Protein AF-A0A7V9BWR7-F1 (afdb_monomer_lite)

Foldseek 3Di:
DDDDPDPDPQDPCNDVLLVVCLVPVVVLVVLCVQQDDPVVQFTPNCVVPDGAGPPHPSNVSSVVSVVVNVVVVVVVVPDPPPDPPPPPDDD

Sequence (91 aa):
MDSVPDDGNVSPDDHPLLVLMVANPDMVERVLAAHVDRSDGKCAECSGYRLREWPCVHRWYAEQAQRILKSAAMSRSRTPAGSEAVRRRRR

pLDDT: mean 77.92, std 17.37, range [41.47, 95.56]

Secondary structure (DSSP, 8-state):
-----------GGG-HHHHHHHH-HHHHHHHHHHS-B-SSSBBTTGGGTS--BSSPHHHHHHHHHHHHHHHHHHHHH---S-SSSSS----

Radius of gyration: 21.49 Å; chains: 1; bounding box: 60×68×37 Å

Structure (mmCIF, N/CA/C/O backbone):
data_AF-A0A7V9BWR7-F1
#
_entry.id   AF-A0A7V9BWR7-F1
#
loop_
_atom_site.group_PDB
_atom_site.id
_atom_site.type_symbol
_atom_site.label_atom_id
_atom_site.label_alt_id
_atom_site.label_comp_id
_atom_site.label_asym_id
_atom_site.label_entity_id
_atom_site.label_seq_id
_atom_site.pdbx_PDB_ins_code
_atom_site.Cartn_x
_atom_site.Cartn_y
_atom_site.Cartn_z
_atom_site.occupancy
_atom_site.B_iso_or_equiv
_atom_site.auth_seq_id
_atom_site.auth_comp_id
_atom_site.auth_asym_id
_atom_site.auth_atom_id
_atom_site.pdbx_PDB_model_num
ATOM 1 N N . MET A 1 1 ? 40.920 13.076 -3.540 1.00 48.44 1 MET A N 1
ATOM 2 C CA . MET A 1 1 ? 40.114 13.376 -2.336 1.00 48.44 1 MET A CA 1
ATOM 3 C C . MET A 1 1 ? 38.680 13.205 -2.779 1.00 48.44 1 MET A C 1
ATOM 5 O O . MET A 1 1 ? 38.028 14.174 -3.140 1.00 48.44 1 MET A O 1
ATOM 9 N N . ASP A 1 2 ? 38.262 11.951 -2.893 1.00 41.47 2 ASP A N 1
ATOM 10 C CA . ASP A 1 2 ? 36.955 11.586 -3.422 1.00 41.47 2 ASP A CA 1
ATOM 11 C C . ASP A 1 2 ? 35.957 11.643 -2.273 1.00 41.47 2 ASP A C 1
ATOM 13 O O . ASP A 1 2 ? 36.049 10.877 -1.313 1.00 41.47 2 ASP A O 1
ATOM 17 N N . SER A 1 3 ? 35.063 12.627 -2.337 1.00 52.47 3 SER A N 1
ATOM 18 C CA . SER A 1 3 ? 33.947 12.776 -1.414 1.00 52.47 3 SER A CA 1
ATOM 19 C C . SER A 1 3 ? 33.048 11.549 -1.518 1.00 52.47 3 SER A C 1
ATOM 21 O O . SER A 1 3 ? 32.281 11.408 -2.467 1.00 52.47 3 SER A O 1
ATOM 23 N N . VAL A 1 4 ? 33.150 10.661 -0.535 1.00 56.00 4 VAL A N 1
ATOM 24 C CA . VAL A 1 4 ? 32.129 9.648 -0.266 1.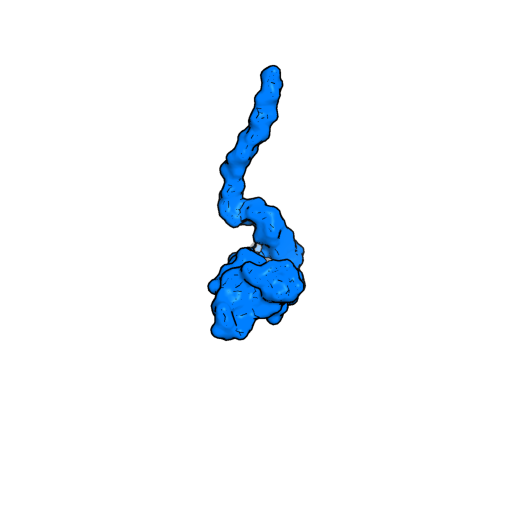00 56.00 4 VAL A CA 1
ATOM 25 C C . VAL A 1 4 ? 30.860 10.410 0.130 1.00 56.00 4 VAL A C 1
ATOM 27 O O . VAL A 1 4 ? 30.930 11.193 1.083 1.00 56.00 4 VAL A O 1
ATOM 30 N N . PRO A 1 5 ? 29.727 10.275 -0.583 1.00 50.66 5 PRO A N 1
ATOM 31 C CA . PRO A 1 5 ? 28.479 10.823 -0.087 1.00 50.66 5 PRO A CA 1
ATOM 32 C C . PRO A 1 5 ? 28.127 10.082 1.204 1.00 50.66 5 PRO A C 1
ATOM 34 O O . PRO A 1 5 ? 28.012 8.859 1.215 1.00 50.66 5 PRO A O 1
ATOM 37 N N . ASP A 1 6 ? 28.043 10.859 2.282 1.00 48.16 6 ASP A N 1
ATOM 38 C CA . ASP A 1 6 ? 27.454 10.500 3.568 1.00 48.16 6 ASP A CA 1
ATOM 39 C C . ASP A 1 6 ? 26.140 9.764 3.285 1.00 48.16 6 ASP A C 1
ATOM 41 O O . ASP A 1 6 ? 25.205 10.359 2.740 1.00 48.16 6 ASP A O 1
ATOM 45 N N . ASP A 1 7 ? 26.128 8.448 3.531 1.00 49.22 7 ASP A N 1
ATOM 46 C CA . ASP A 1 7 ? 24.958 7.578 3.400 1.00 49.22 7 ASP A CA 1
ATOM 47 C C . ASP A 1 7 ? 23.999 8.030 4.497 1.00 49.22 7 ASP A C 1
ATOM 49 O O . ASP A 1 7 ? 24.046 7.584 5.647 1.00 49.22 7 ASP A O 1
ATOM 53 N N . GLY A 1 8 ? 23.277 9.095 4.148 1.00 46.56 8 GLY A N 1
ATOM 54 C CA . GLY A 1 8 ? 22.521 9.908 5.062 1.00 46.56 8 GLY A CA 1
ATOM 55 C C . GLY A 1 8 ? 21.649 9.001 5.895 1.00 46.56 8 GLY A C 1
ATOM 56 O O . GLY A 1 8 ? 20.964 8.118 5.384 1.00 46.56 8 GLY A O 1
ATOM 57 N N . ASN A 1 9 ? 21.706 9.250 7.190 1.00 48.25 9 ASN A N 1
ATOM 58 C CA . ASN A 1 9 ? 20.752 8.840 8.195 1.00 48.25 9 ASN A CA 1
ATOM 59 C C . ASN A 1 9 ? 19.311 9.162 7.730 1.00 48.25 9 ASN A C 1
ATOM 61 O O . ASN A 1 9 ? 18.713 10.151 8.153 1.00 48.25 9 ASN A O 1
ATOM 65 N N . VAL A 1 10 ? 18.771 8.359 6.810 1.00 49.81 10 VAL A N 1
ATOM 66 C CA . VAL A 1 10 ? 17.390 8.410 6.344 1.00 49.81 10 VAL A CA 1
ATOM 67 C C . VAL A 1 10 ? 16.579 7.850 7.494 1.00 49.81 10 VAL A C 1
ATOM 69 O O . VAL A 1 10 ? 16.495 6.637 7.696 1.00 49.81 10 VAL A O 1
ATOM 72 N N . SER A 1 11 ? 15.999 8.753 8.285 1.00 52.62 11 SER A N 1
ATOM 73 C CA . SER A 1 11 ? 14.884 8.401 9.158 1.00 52.62 11 SER A CA 1
ATOM 74 C C . SER A 1 11 ? 13.911 7.529 8.354 1.00 52.62 11 SER A C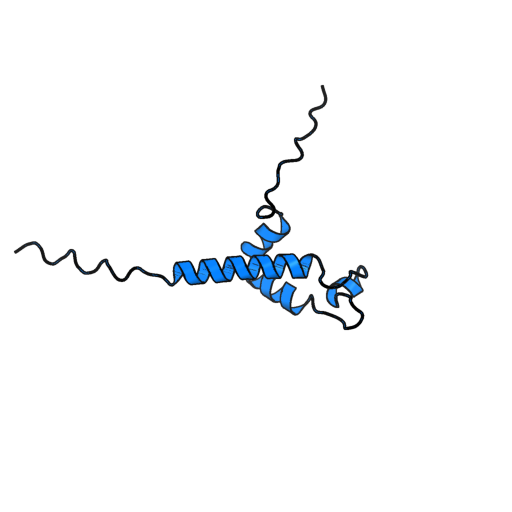 1
ATOM 76 O O . SER A 1 11 ? 13.607 7.882 7.216 1.00 52.62 11 SER A O 1
ATOM 78 N N . PRO A 1 12 ? 13.390 6.416 8.896 1.00 52.91 12 PRO A N 1
ATOM 79 C CA . PRO A 1 12 ? 12.486 5.520 8.164 1.00 52.91 12 PRO A CA 1
ATOM 80 C C . PRO A 1 12 ? 11.211 6.214 7.636 1.00 52.91 12 PRO A C 1
ATOM 82 O O . PRO A 1 12 ? 10.536 5.669 6.761 1.00 52.91 12 PRO A O 1
ATOM 85 N N . ASP A 1 13 ? 10.913 7.420 8.131 1.00 55.69 13 ASP A N 1
ATOM 86 C CA . ASP A 1 13 ? 9.877 8.340 7.648 1.00 55.69 13 ASP A CA 1
ATOM 87 C C . ASP A 1 13 ? 10.211 9.066 6.323 1.00 55.69 13 ASP A C 1
ATOM 89 O O . ASP A 1 13 ? 9.292 9.514 5.643 1.00 55.69 13 ASP A O 1
ATOM 93 N N . ASP A 1 14 ? 11.481 9.148 5.909 1.00 64.56 14 ASP A N 1
ATOM 94 C CA . ASP A 1 14 ? 11.928 9.874 4.702 1.00 64.56 14 ASP A CA 1
ATOM 95 C C . ASP A 1 14 ? 12.234 8.938 3.519 1.00 64.56 14 ASP A C 1
ATOM 97 O O . ASP A 1 14 ? 12.858 9.314 2.529 1.00 64.56 14 ASP A O 1
ATOM 101 N N . HIS A 1 15 ? 11.792 7.676 3.584 1.00 84.31 15 HIS A N 1
ATOM 102 C CA . HIS A 1 15 ? 11.959 6.779 2.446 1.00 84.31 15 HIS A CA 1
ATOM 103 C C . HIS A 1 15 ? 11.198 7.351 1.230 1.00 84.31 15 HIS A C 1
ATOM 105 O O . HIS A 1 15 ? 9.991 7.593 1.333 1.00 84.31 15 HIS A O 1
ATOM 111 N N . PRO A 1 16 ? 11.831 7.512 0.051 1.00 86.38 16 PRO A N 1
ATOM 112 C CA . PRO A 1 16 ? 11.259 8.277 -1.064 1.00 86.38 16 PRO A CA 1
ATOM 113 C C . PRO A 1 16 ? 9.908 7.728 -1.540 1.00 86.38 16 PRO A C 1
ATOM 115 O O . PRO A 1 16 ? 9.020 8.485 -1.931 1.00 86.38 16 PRO A O 1
ATOM 118 N N . LEU A 1 17 ? 9.713 6.407 -1.448 1.00 86.88 17 LEU A N 1
ATOM 119 C CA . LEU A 1 17 ? 8.432 5.769 -1.760 1.00 86.88 17 LEU A CA 1
ATOM 120 C C . LEU A 1 17 ? 7.319 6.151 -0.768 1.00 86.88 17 LEU A C 1
ATOM 122 O O . LEU A 1 17 ? 6.182 6.353 -1.184 1.00 86.88 17 LEU A O 1
ATOM 126 N N . LEU A 1 18 ? 7.639 6.273 0.525 1.00 89.75 18 LEU A N 1
ATOM 127 C CA . LEU A 1 18 ? 6.680 6.675 1.554 1.00 89.75 18 LEU A CA 1
ATOM 128 C C . LEU A 1 18 ? 6.259 8.132 1.355 1.00 89.75 18 LEU A C 1
ATOM 130 O O . LEU A 1 18 ? 5.065 8.422 1.341 1.00 89.75 18 LEU A O 1
ATOM 134 N N . VAL A 1 19 ? 7.229 9.023 1.128 1.00 91.25 19 VAL A N 1
ATOM 135 C CA . VAL A 1 19 ? 6.988 10.449 0.858 1.00 91.25 19 VAL A CA 1
ATOM 136 C C . VAL A 1 19 ? 6.091 10.622 -0.369 1.00 91.25 19 VAL A C 1
ATOM 138 O O . VAL A 1 19 ? 5.090 11.339 -0.315 1.00 91.25 19 VAL A O 1
ATOM 141 N N . LEU A 1 20 ? 6.392 9.906 -1.458 1.00 91.12 20 LEU A N 1
ATOM 142 C CA . LEU A 1 20 ? 5.587 9.929 -2.679 1.00 91.12 20 LEU A CA 1
ATOM 143 C C . LEU A 1 20 ? 4.146 9.461 -2.431 1.00 91.12 20 LEU A C 1
ATOM 145 O O . LEU A 1 20 ? 3.202 10.087 -2.914 1.00 91.12 20 LEU A O 1
ATOM 149 N N . MET A 1 21 ? 3.972 8.378 -1.674 1.00 93.62 21 MET A N 1
ATOM 150 C CA . MET A 1 21 ? 2.659 7.831 -1.331 1.00 93.62 21 MET A CA 1
ATOM 151 C C . MET A 1 21 ? 1.854 8.775 -0.429 1.00 93.62 21 MET A C 1
ATOM 153 O O . MET A 1 21 ? 0.670 8.992 -0.673 1.00 93.62 21 MET A O 1
ATOM 157 N N . VAL A 1 22 ? 2.479 9.395 0.575 1.00 92.12 22 VAL A N 1
ATOM 158 C CA . VAL A 1 22 ? 1.815 10.392 1.433 1.00 92.12 22 VAL A CA 1
ATOM 159 C C . VAL A 1 22 ? 1.390 11.621 0.623 1.00 92.12 22 VAL A C 1
ATOM 161 O O . VAL A 1 22 ? 0.309 12.160 0.853 1.00 92.12 22 VAL A O 1
ATOM 164 N N . ALA A 1 23 ? 2.191 12.040 -0.360 1.00 92.25 23 ALA A N 1
ATOM 165 C CA . ALA A 1 23 ? 1.834 13.136 -1.260 1.00 92.25 23 ALA A CA 1
ATOM 166 C C . ALA A 1 23 ? 0.681 12.786 -2.225 1.00 92.25 23 ALA A C 1
ATOM 168 O O . ALA A 1 23 ? -0.004 13.688 -2.703 1.00 92.25 23 ALA A O 1
ATOM 169 N N . ASN A 1 24 ? 0.441 11.496 -2.497 1.00 93.88 24 ASN A N 1
ATOM 170 C CA . ASN A 1 24 ? -0.534 11.019 -3.482 1.00 93.88 24 ASN A CA 1
ATOM 171 C C . ASN A 1 24 ? -1.501 9.988 -2.861 1.00 93.88 24 ASN A C 1
ATOM 173 O O . ASN A 1 24 ? -1.324 8.784 -3.048 1.00 93.88 24 ASN A O 1
ATOM 177 N N . PRO A 1 25 ? -2.559 10.422 -2.154 1.00 92.06 25 PRO A N 1
ATOM 178 C CA . PRO A 1 25 ? -3.472 9.511 -1.457 1.00 92.06 25 PRO A CA 1
ATOM 179 C C . PRO A 1 25 ? -4.198 8.523 -2.387 1.00 92.06 25 PRO A C 1
ATOM 181 O O . PRO A 1 25 ? -4.339 7.357 -2.035 1.00 92.06 25 PRO A O 1
ATOM 184 N N . ASP A 1 26 ? -4.578 8.942 -3.598 1.00 94.56 26 ASP A N 1
ATOM 185 C CA . ASP A 1 26 ? -5.192 8.054 -4.602 1.00 94.56 26 ASP A CA 1
ATOM 186 C C . ASP A 1 26 ? -4.233 6.920 -5.028 1.00 94.56 26 ASP A C 1
ATOM 188 O O . ASP A 1 26 ? -4.655 5.779 -5.227 1.00 94.56 26 ASP A O 1
ATOM 192 N N . MET A 1 27 ? -2.919 7.180 -5.062 1.00 93.38 27 MET A N 1
ATOM 193 C CA . MET A 1 27 ? -1.914 6.142 -5.308 1.00 93.38 27 MET A CA 1
ATOM 194 C C . MET A 1 27 ? -1.894 5.112 -4.177 1.00 93.38 27 MET A C 1
ATOM 196 O O . MET A 1 27 ? -1.791 3.919 -4.449 1.00 93.38 27 MET A O 1
ATOM 200 N N . VAL A 1 28 ? -2.019 5.545 -2.919 1.00 95.56 28 VAL A N 1
ATOM 201 C CA . VAL A 1 28 ? -2.079 4.635 -1.763 1.00 95.56 28 VAL A CA 1
ATOM 202 C C . VAL A 1 28 ? -3.258 3.682 -1.897 1.00 95.56 28 VAL A C 1
ATOM 204 O O . VAL A 1 28 ? -3.092 2.476 -1.725 1.00 95.56 28 VAL A O 1
ATOM 207 N N . GLU A 1 29 ? -4.435 4.197 -2.244 1.00 94.44 29 GLU A N 1
ATOM 208 C CA . GLU A 1 29 ? -5.635 3.376 -2.424 1.00 94.44 29 GLU A CA 1
ATOM 209 C C . GLU A 1 29 ? -5.457 2.357 -3.553 1.00 94.44 29 GLU A C 1
ATOM 211 O O . GLU A 1 29 ? -5.736 1.171 -3.362 1.00 94.44 29 GLU A O 1
ATOM 216 N N . ARG A 1 30 ? -4.898 2.782 -4.692 1.00 95.06 30 ARG A N 1
ATOM 217 C CA . ARG A 1 30 ? -4.593 1.890 -5.820 1.00 95.06 30 ARG A CA 1
ATOM 218 C C . ARG A 1 30 ? -3.582 0.811 -5.446 1.00 95.06 30 ARG A C 1
ATOM 220 O O . ARG A 1 30 ? -3.808 -0.355 -5.751 1.00 95.06 30 ARG A O 1
ATOM 227 N N . VAL A 1 31 ? -2.500 1.167 -4.752 1.00 94.56 31 VAL A N 1
ATOM 228 C CA . VAL A 1 31 ? -1.471 0.208 -4.320 1.00 94.56 31 VAL A CA 1
ATOM 229 C C . VAL A 1 31 ? -2.048 -0.795 -3.325 1.00 94.56 31 VAL A C 1
ATOM 231 O O . VAL A 1 31 ? -1.776 -1.986 -3.444 1.00 94.56 31 VAL A O 1
ATOM 234 N N . LEU A 1 32 ? -2.878 -0.358 -2.375 1.00 95.00 32 LEU A N 1
ATOM 235 C CA . LEU A 1 32 ? -3.534 -1.264 -1.428 1.00 95.00 32 LEU A CA 1
ATOM 236 C C . LEU A 1 32 ? -4.554 -2.190 -2.103 1.00 95.00 32 LEU A C 1
ATOM 238 O O . LEU A 1 32 ? -4.722 -3.321 -1.648 1.00 95.00 32 LEU A O 1
ATOM 242 N N . ALA A 1 33 ? -5.227 -1.735 -3.159 1.00 95.44 33 ALA A N 1
ATOM 243 C CA . ALA A 1 33 ? -6.165 -2.557 -3.921 1.00 95.44 33 ALA A CA 1
ATOM 244 C C . ALA A 1 33 ? -5.453 -3.570 -4.834 1.00 95.44 33 ALA A C 1
ATOM 246 O O . ALA A 1 33 ? -5.908 -4.702 -4.967 1.00 95.44 33 ALA A O 1
ATOM 247 N N . ALA A 1 34 ? -4.333 -3.174 -5.440 1.00 93.38 34 ALA A N 1
ATOM 248 C CA . ALA A 1 34 ? -3.561 -3.993 -6.370 1.00 93.38 34 ALA A CA 1
ATOM 249 C C . ALA A 1 34 ? -2.664 -5.018 -5.657 1.00 93.38 34 ALA A C 1
ATOM 251 O O . ALA A 1 34 ? -2.641 -6.207 -5.984 1.00 93.38 34 ALA A O 1
ATOM 252 N N . HIS A 1 35 ? -1.923 -4.576 -4.640 1.00 94.06 35 HIS A N 1
ATOM 253 C CA . HIS A 1 35 ? -1.017 -5.43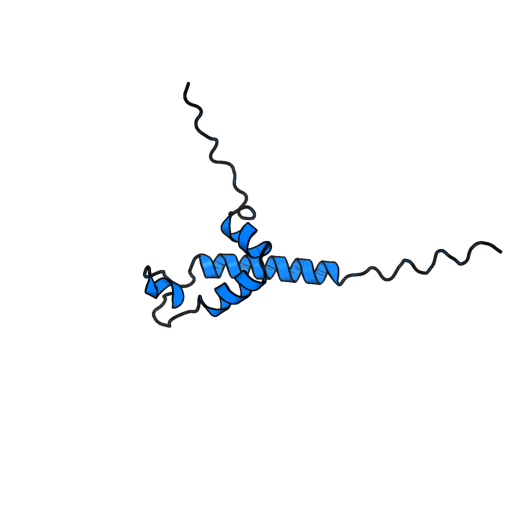3 -3.890 1.00 94.06 35 HIS A CA 1
ATOM 254 C C . HIS A 1 35 ? -1.785 -6.171 -2.795 1.00 94.06 35 HIS A C 1
ATOM 256 O O . HIS A 1 35 ? -1.849 -5.722 -1.648 1.00 94.06 35 HIS A O 1
ATOM 262 N N . VAL A 1 36 ? -2.332 -7.330 -3.164 1.00 93.00 36 VAL A N 1
ATOM 263 C CA . VAL A 1 36 ? -3.042 -8.265 -2.277 1.00 93.00 36 VAL A CA 1
ATOM 264 C C . VAL A 1 36 ? -2.319 -9.609 -2.166 1.00 93.00 36 VAL A C 1
ATOM 266 O O . VAL A 1 36 ? -1.471 -9.937 -3.004 1.00 93.00 36 VAL A O 1
ATOM 269 N N . ASP A 1 37 ? -2.641 -10.369 -1.119 1.00 91.94 37 ASP A N 1
ATOM 270 C CA . ASP A 1 37 ? -2.177 -11.746 -0.942 1.00 91.94 37 ASP A CA 1
ATOM 271 C C . ASP A 1 37 ? -2.788 -12.664 -2.011 1.00 91.94 37 ASP A C 1
ATOM 273 O O . ASP A 1 37 ? -3.985 -12.601 -2.292 1.00 91.94 37 ASP A O 1
ATOM 277 N N . ARG A 1 38 ? -1.957 -13.521 -2.609 1.00 87.06 38 ARG A N 1
ATOM 278 C CA . ARG A 1 38 ? -2.354 -14.513 -3.620 1.00 87.06 38 ARG A CA 1
ATOM 279 C C . ARG A 1 38 ? -2.598 -15.909 -3.014 1.00 87.06 38 ARG A C 1
ATOM 281 O O . ARG A 1 38 ? -2.743 -16.884 -3.742 1.00 87.06 38 ARG A O 1
ATOM 288 N N . SER A 1 39 ? -2.625 -16.035 -1.688 1.00 86.44 39 SER A N 1
ATOM 289 C CA . SER A 1 39 ? -2.755 -17.287 -0.922 1.00 86.44 39 SER A CA 1
ATOM 290 C C . SER A 1 39 ? -1.584 -18.270 -1.031 1.00 86.44 39 SER A C 1
ATOM 292 O O . SER A 1 39 ? -1.455 -19.144 -0.180 1.00 86.44 39 SER A O 1
ATOM 294 N N . ASP A 1 40 ? -0.676 -18.108 -2.000 1.00 88.25 40 ASP A N 1
ATOM 295 C CA . ASP A 1 40 ? 0.603 -18.830 -2.070 1.00 88.25 40 ASP A CA 1
ATOM 296 C C . ASP A 1 40 ? 1.755 -18.117 -1.331 1.00 88.25 40 ASP A C 1
ATOM 298 O O . ASP A 1 40 ? 2.927 -18.412 -1.563 1.00 88.25 40 ASP A O 1
ATOM 302 N N . GLY A 1 41 ? 1.428 -17.163 -0.449 1.00 88.88 41 GLY A N 1
ATOM 303 C CA . GLY A 1 41 ? 2.403 -16.367 0.304 1.00 88.88 41 GLY A CA 1
ATOM 304 C C . GLY A 1 41 ? 3.114 -15.309 -0.542 1.00 88.88 41 GLY A C 1
ATOM 305 O O . GLY A 1 41 ? 4.185 -14.828 -0.172 1.00 88.88 41 GLY A O 1
ATOM 306 N N . LYS A 1 42 ? 2.541 -14.944 -1.693 1.00 90.44 42 LYS A N 1
ATOM 307 C CA . LYS A 1 42 ? 3.092 -13.950 -2.620 1.00 90.44 42 LYS A CA 1
ATOM 308 C C . LYS A 1 42 ? 2.109 -12.830 -2.889 1.00 90.44 42 LYS A C 1
ATOM 310 O O . LYS A 1 42 ? 0.896 -12.998 -2.808 1.00 90.44 42 LYS A O 1
ATOM 315 N N . CYS A 1 43 ? 2.648 -11.679 -3.271 1.00 92.75 43 CYS A N 1
ATOM 316 C CA . CYS A 1 43 ? 1.829 -10.566 -3.724 1.00 92.75 43 CYS A CA 1
ATOM 317 C C . CYS A 1 43 ? 1.317 -10.806 -5.152 1.00 92.75 43 CYS A C 1
ATOM 319 O O . CYS A 1 43 ? 2.114 -11.089 -6.052 1.00 92.75 43 CYS A O 1
ATOM 321 N N . ALA A 1 44 ? 0.008 -10.648 -5.366 1.00 90.94 44 ALA A N 1
ATOM 322 C CA . ALA A 1 44 ? -0.647 -10.847 -6.658 1.00 90.94 44 ALA A CA 1
ATOM 323 C C . ALA A 1 44 ? -0.071 -9.938 -7.759 1.00 90.94 44 ALA A C 1
ATOM 325 O O . ALA A 1 44 ? 0.354 -10.447 -8.794 1.00 90.94 44 ALA A O 1
ATOM 326 N N . GLU A 1 45 ? 0.029 -8.630 -7.499 1.00 90.44 45 GLU A N 1
ATOM 327 C CA . GLU A 1 45 ? 0.560 -7.641 -8.452 1.00 90.44 45 GLU A CA 1
ATOM 328 C C . GLU A 1 45 ? 2.060 -7.843 -8.718 1.00 90.44 45 GLU A C 1
ATOM 330 O O . GLU A 1 45 ? 2.521 -7.863 -9.858 1.00 90.44 45 GLU A O 1
ATOM 335 N N . CYS A 1 46 ? 2.860 -8.081 -7.670 1.00 87.62 46 CYS A N 1
ATOM 336 C CA . CYS A 1 46 ? 4.295 -8.294 -7.871 1.00 87.62 46 CYS A CA 1
ATOM 337 C C . CYS A 1 46 ? 4.585 -9.576 -8.653 1.00 87.62 46 CYS A C 1
ATOM 339 O O . CYS A 1 46 ? 5.512 -9.581 -9.460 1.00 87.62 46 CYS A O 1
ATOM 341 N N . SER A 1 47 ? 3.795 -10.637 -8.458 1.00 78.00 47 SER A N 1
ATOM 342 C CA . SER A 1 47 ? 4.011 -11.931 -9.117 1.00 78.00 47 SER A CA 1
ATOM 343 C C . SER A 1 47 ? 3.958 -11.862 -10.648 1.00 78.00 47 SER A C 1
ATOM 345 O O . SER A 1 47 ? 4.491 -12.763 -11.290 1.00 78.00 47 SER A O 1
ATOM 347 N N . GLY A 1 48 ? 3.390 -10.799 -11.235 1.00 73.06 48 GLY A N 1
ATOM 348 C CA . GLY A 1 48 ? 3.449 -10.542 -12.678 1.00 73.06 48 GLY A CA 1
ATOM 349 C C . GLY A 1 48 ? 4.834 -10.129 -13.198 1.00 73.06 48 GLY A C 1
ATOM 350 O O . GLY A 1 48 ? 5.127 -10.330 -14.372 1.00 73.06 48 GLY A O 1
ATOM 351 N N . TYR A 1 49 ? 5.708 -9.600 -12.333 1.00 68.06 49 TYR A N 1
ATOM 352 C CA . TYR A 1 49 ? 7.023 -9.061 -12.710 1.00 68.06 49 TYR A CA 1
ATOM 353 C C . TYR A 1 49 ? 8.189 -9.715 -11.958 1.00 68.06 49 TYR A C 1
ATOM 355 O O . TYR A 1 49 ? 9.220 -10.031 -12.548 1.00 68.06 49 TYR A O 1
ATOM 363 N N . ARG A 1 50 ? 8.048 -9.911 -10.643 1.00 69.25 50 ARG A N 1
ATOM 364 C CA . ARG A 1 50 ? 8.992 -10.622 -9.772 1.00 69.25 50 ARG A CA 1
ATOM 365 C C . ARG A 1 50 ? 8.210 -11.266 -8.639 1.00 69.25 50 ARG A C 1
ATOM 367 O O . ARG A 1 50 ? 7.541 -10.561 -7.889 1.00 69.25 50 ARG A O 1
ATOM 374 N N . LEU A 1 51 ? 8.345 -12.581 -8.469 1.00 69.88 51 LEU A N 1
ATOM 375 C CA . LEU A 1 51 ? 7.798 -13.292 -7.314 1.00 69.88 51 LEU A CA 1
ATOM 376 C C . LEU A 1 51 ? 8.321 -12.626 -6.030 1.00 69.88 51 LEU A C 1
ATOM 378 O O . LEU A 1 51 ? 9.489 -12.769 -5.673 1.00 69.88 51 LEU A O 1
ATOM 382 N N . ARG A 1 52 ? 7.468 -11.830 -5.384 1.00 79.44 52 ARG A N 1
ATOM 383 C CA . ARG A 1 52 ? 7.756 -11.173 -4.110 1.00 79.44 52 ARG A CA 1
ATOM 384 C C . ARG A 1 52 ? 6.869 -11.794 -3.055 1.00 79.44 52 ARG A C 1
ATOM 386 O O . ARG A 1 52 ? 5.656 -11.898 -3.251 1.00 79.44 52 ARG A O 1
ATOM 393 N N . GLU A 1 53 ? 7.501 -12.168 -1.955 1.00 89.12 53 GLU A N 1
ATOM 394 C CA . GLU A 1 53 ? 6.823 -12.658 -0.766 1.00 89.12 53 GLU A CA 1
ATOM 395 C C . GLU A 1 53 ? 5.849 -11.604 -0.235 1.00 89.12 53 GLU A C 1
ATOM 397 O O . GLU A 1 53 ? 6.053 -10.391 -0.369 1.00 89.12 53 GLU A O 1
ATOM 402 N N . TRP A 1 54 ? 4.744 -12.097 0.305 1.00 88.56 54 TRP A N 1
ATOM 403 C CA . TRP A 1 54 ? 3.743 -11.305 0.989 1.00 88.56 54 TRP A CA 1
ATOM 404 C C . TRP A 1 54 ? 4.079 -11.204 2.490 1.00 88.56 54 TRP A C 1
ATOM 406 O O . TRP A 1 54 ? 4.418 -12.224 3.088 1.00 88.56 54 TRP A O 1
ATOM 416 N N . PRO A 1 55 ? 3.940 -10.025 3.130 1.00 90.31 55 PRO A N 1
ATOM 417 C CA . PRO A 1 55 ? 3.578 -8.738 2.540 1.00 90.31 55 PRO A CA 1
ATOM 418 C C . PRO A 1 55 ? 4.735 -8.137 1.734 1.00 90.31 55 PRO A C 1
ATOM 420 O O . PRO A 1 55 ? 5.880 -8.102 2.177 1.00 90.31 55 PRO A O 1
ATOM 423 N N . CYS A 1 56 ? 4.430 -7.620 0.543 1.00 91.56 56 CYS A N 1
ATOM 424 C CA . CYS A 1 56 ? 5.450 -6.982 -0.285 1.00 91.56 56 CYS A CA 1
ATOM 425 C C . CYS A 1 56 ? 5.764 -5.556 0.198 1.00 91.56 56 CYS A C 1
ATOM 427 O O . CYS A 1 56 ? 4.945 -4.896 0.837 1.00 91.56 56 CYS A O 1
ATOM 429 N N . VAL A 1 57 ? 6.933 -5.042 -0.189 1.00 91.00 57 VAL A N 1
ATOM 430 C CA . VAL A 1 57 ? 7.405 -3.705 0.209 1.00 91.00 57 VAL A CA 1
ATOM 431 C C . VAL A 1 57 ? 6.423 -2.577 -0.150 1.00 91.00 57 VAL A C 1
ATOM 433 O O . VAL A 1 57 ? 6.188 -1.688 0.662 1.00 91.00 57 VAL A O 1
ATOM 436 N N . HIS A 1 58 ? 5.772 -2.640 -1.318 1.00 91.56 58 HIS A N 1
ATOM 437 C CA . HIS A 1 58 ? 4.774 -1.645 -1.730 1.00 91.56 58 HIS A CA 1
ATOM 438 C C . HIS A 1 58 ? 3.541 -1.654 -0.824 1.00 91.56 58 HIS A C 1
ATOM 440 O O . HIS A 1 58 ? 3.051 -0.590 -0.451 1.00 91.56 58 HIS A O 1
ATOM 446 N N . ARG A 1 59 ? 3.074 -2.849 -0.431 1.00 93.81 59 ARG A N 1
ATOM 447 C CA . ARG A 1 59 ? 1.971 -3.000 0.522 1.00 93.81 59 ARG A CA 1
ATOM 448 C C . ARG A 1 59 ? 2.334 -2.364 1.857 1.00 93.81 59 ARG A C 1
ATOM 450 O O . ARG A 1 59 ? 1.560 -1.564 2.370 1.00 93.81 59 ARG A O 1
ATOM 457 N N . TRP A 1 60 ? 3.524 -2.676 2.366 1.00 93.69 60 TRP A N 1
ATOM 458 C CA . TRP A 1 60 ? 4.002 -2.149 3.639 1.00 93.69 60 TRP A CA 1
ATOM 459 C C . TRP A 1 60 ? 4.050 -0.613 3.643 1.00 93.69 60 TRP A C 1
ATOM 461 O O . TRP A 1 60 ? 3.458 0.017 4.518 1.00 93.69 60 TRP A O 1
ATOM 471 N N . TYR A 1 61 ? 4.660 0.013 2.629 1.00 94.06 61 TYR A N 1
ATOM 472 C CA . TYR A 1 61 ? 4.713 1.479 2.541 1.00 94.06 61 TYR A CA 1
ATOM 473 C C . TYR A 1 61 ? 3.335 2.120 2.365 1.00 94.06 61 TYR A C 1
ATOM 475 O O . TYR A 1 61 ? 3.065 3.152 2.977 1.00 94.06 61 TYR A O 1
ATOM 483 N N . ALA A 1 62 ? 2.440 1.506 1.589 1.00 95.19 62 ALA A N 1
ATOM 484 C CA . ALA A 1 62 ? 1.091 2.029 1.407 1.00 95.19 62 ALA A CA 1
ATOM 485 C C . ALA A 1 62 ? 0.274 1.970 2.709 1.00 95.19 62 ALA A C 1
ATOM 487 O O . ALA A 1 62 ? -0.469 2.900 3.021 1.00 95.19 62 ALA A O 1
ATOM 488 N N . GLU A 1 63 ? 0.450 0.926 3.523 1.00 95.06 63 GLU A N 1
ATOM 489 C CA . GLU A 1 63 ? -0.169 0.836 4.850 1.00 95.06 63 GLU A CA 1
ATOM 490 C C . GLU A 1 63 ? 0.362 1.919 5.799 1.00 95.06 63 GLU A C 1
ATOM 492 O O . GLU A 1 63 ? -0.424 2.556 6.507 1.00 95.06 63 GLU A O 1
ATOM 497 N N . GLN A 1 64 ? 1.670 2.187 5.772 1.00 94.50 64 GLN A N 1
ATOM 498 C CA . GLN A 1 64 ? 2.279 3.272 6.546 1.00 94.50 64 GLN A CA 1
ATOM 499 C C . GLN A 1 64 ? 1.769 4.648 6.093 1.00 94.50 64 GLN A C 1
ATOM 501 O O . GLN A 1 64 ? 1.308 5.436 6.922 1.00 94.50 64 GLN A O 1
ATOM 506 N N . ALA A 1 65 ? 1.739 4.911 4.783 1.00 94.19 65 ALA A N 1
ATOM 507 C CA . ALA A 1 65 ? 1.199 6.146 4.221 1.00 94.19 65 ALA A CA 1
ATOM 508 C C . ALA A 1 65 ? -0.274 6.349 4.606 1.00 94.19 65 ALA A C 1
ATOM 510 O O . ALA A 1 65 ? -0.667 7.438 5.028 1.00 94.19 65 ALA A O 1
ATOM 511 N N . GLN A 1 66 ? -1.095 5.293 4.545 1.00 95.25 66 GLN A N 1
ATOM 512 C CA . GLN A 1 66 ? -2.504 5.371 4.927 1.00 95.25 66 GLN A CA 1
ATOM 513 C C . GLN A 1 66 ? -2.678 5.737 6.410 1.00 95.25 66 GLN A C 1
ATOM 515 O O . GLN A 1 66 ? -3.574 6.515 6.749 1.00 95.25 66 GLN A O 1
ATOM 520 N N . ARG A 1 67 ? -1.833 5.209 7.305 1.00 94.12 67 ARG A N 1
ATOM 521 C CA . ARG A 1 67 ? -1.849 5.563 8.737 1.00 94.12 67 ARG A CA 1
ATOM 522 C C . AR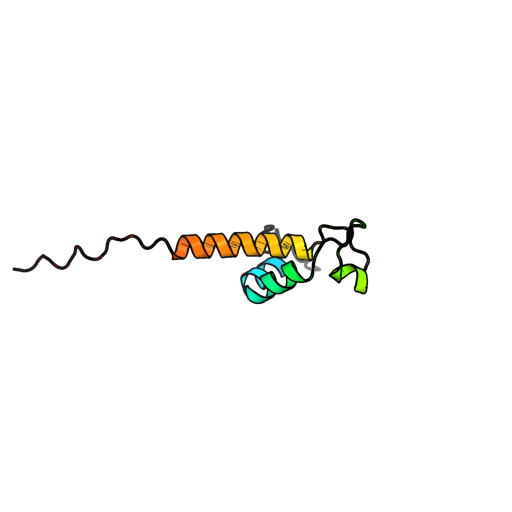G A 1 67 ? -1.518 7.039 8.956 1.00 94.12 67 ARG A C 1
ATOM 524 O O . ARG A 1 67 ? -2.230 7.707 9.710 1.00 94.12 67 ARG A O 1
ATOM 531 N N . ILE A 1 68 ? -0.502 7.560 8.267 1.00 92.50 68 ILE A N 1
ATOM 532 C CA . ILE A 1 68 ? -0.127 8.982 8.313 1.00 92.50 68 ILE A CA 1
ATOM 533 C C . ILE A 1 68 ? -1.284 9.858 7.811 1.00 92.50 68 ILE A C 1
ATOM 535 O O . ILE A 1 68 ? -1.712 10.780 8.505 1.00 92.50 68 ILE A O 1
ATOM 539 N N . LEU A 1 69 ? -1.859 9.529 6.650 1.00 90.81 69 LEU A N 1
ATOM 540 C CA . LEU A 1 69 ? -2.964 10.277 6.040 1.00 90.81 69 LEU A CA 1
ATOM 541 C C . LEU A 1 69 ? -4.215 10.311 6.924 1.00 90.81 69 LEU A C 1
ATOM 543 O O . LEU A 1 69 ? -4.809 11.376 7.116 1.00 90.81 69 LEU A O 1
ATOM 547 N N . LYS A 1 70 ? -4.595 9.167 7.506 1.00 90.31 70 LYS A N 1
ATOM 548 C CA . LYS A 1 70 ? -5.714 9.069 8.456 1.00 90.31 70 LYS A CA 1
ATOM 549 C C . LYS A 1 70 ? -5.463 9.924 9.697 1.00 90.31 70 LYS A C 1
ATOM 551 O O . LYS A 1 70 ? -6.352 10.662 10.115 1.00 90.31 70 LYS A O 1
ATOM 556 N N . SER A 1 71 ? -4.247 9.884 10.240 1.00 90.12 71 SER A N 1
ATOM 557 C CA . SER A 1 71 ? -3.870 10.681 11.413 1.00 90.12 71 SER A CA 1
ATOM 558 C C . SER A 1 71 ? -3.912 12.184 11.108 1.00 90.12 71 SER A C 1
ATOM 560 O O . SER A 1 71 ? -4.470 12.963 11.879 1.00 90.12 71 SER A O 1
ATOM 562 N N . ALA A 1 72 ? -3.413 12.600 9.940 1.00 84.69 72 ALA A N 1
ATOM 563 C CA . ALA A 1 72 ? -3.477 13.987 9.480 1.00 84.69 72 ALA A CA 1
ATOM 564 C C . ALA A 1 72 ? -4.919 14.461 9.219 1.00 84.69 72 ALA A C 1
ATOM 566 O O . ALA A 1 72 ? -5.256 15.615 9.489 1.00 84.69 72 ALA A O 1
ATOM 567 N N . ALA A 1 73 ? -5.792 13.597 8.694 1.00 83.38 73 ALA A N 1
ATOM 568 C CA . ALA A 1 73 ? -7.215 13.895 8.545 1.00 83.38 73 ALA A CA 1
ATOM 569 C C . ALA A 1 73 ? -7.892 14.105 9.911 1.00 83.38 73 ALA A C 1
ATOM 571 O O . ALA A 1 73 ? -8.541 15.129 10.110 1.00 83.38 73 ALA A O 1
ATOM 572 N N . MET A 1 74 ? -7.659 13.207 10.875 1.00 76.88 74 MET A N 1
ATOM 573 C CA . MET A 1 74 ? -8.200 13.325 12.236 1.00 76.88 74 MET A CA 1
ATOM 574 C C . MET A 1 74 ? -7.743 14.605 12.950 1.00 76.88 74 MET A C 1
ATOM 576 O O . MET A 1 74 ? -8.553 15.266 13.600 1.00 76.88 74 MET A O 1
ATOM 580 N N . SER A 1 75 ? -6.475 14.994 12.792 1.00 74.75 75 SER A N 1
ATOM 581 C CA . SER A 1 75 ? -5.950 16.249 13.346 1.00 74.75 75 SER A CA 1
ATOM 582 C C . SER A 1 75 ? -6.598 17.489 12.721 1.00 74.75 75 SER A C 1
ATOM 584 O O . SER A 1 75 ? -6.869 18.452 13.432 1.00 74.75 75 SER A O 1
ATOM 586 N N . ARG A 1 76 ? -6.905 17.469 11.415 1.00 71.75 76 ARG A N 1
ATOM 587 C CA . ARG A 1 76 ? -7.584 18.581 10.719 1.00 71.75 76 ARG A CA 1
ATOM 588 C C . ARG A 1 76 ? -9.054 18.729 11.112 1.00 71.75 76 ARG A C 1
ATOM 590 O O . ARG A 1 76 ? -9.559 19.846 11.151 1.00 71.75 76 ARG A O 1
ATOM 597 N N . SER A 1 77 ? -9.729 17.630 11.438 1.00 65.69 77 SER A N 1
ATOM 598 C CA . SER A 1 77 ? -11.124 17.646 11.900 1.00 65.69 77 SER A CA 1
ATOM 599 C C . SER A 1 77 ? -11.288 18.137 13.342 1.00 65.69 77 SER A C 1
ATOM 601 O O . SER A 1 77 ? -12.402 18.449 13.760 1.00 65.69 77 SER A O 1
ATOM 603 N N . ARG A 1 78 ? -10.202 18.236 14.118 1.00 61.91 78 ARG A N 1
ATOM 604 C CA . ARG A 1 78 ? -10.224 18.793 15.474 1.00 61.91 78 ARG A CA 1
ATOM 605 C C . ARG A 1 78 ? -10.133 20.322 15.417 1.00 61.91 78 ARG A C 1
ATOM 607 O O . ARG A 1 78 ? -9.118 20.908 15.777 1.00 61.91 78 ARG A O 1
ATOM 614 N N . THR A 1 79 ? -11.194 20.993 14.975 1.00 60.66 79 THR A N 1
ATOM 615 C CA . THR A 1 79 ? -11.324 22.440 15.204 1.00 60.66 79 THR A CA 1
ATOM 616 C C . THR A 1 79 ? -11.496 22.675 16.711 1.00 60.66 79 THR A C 1
ATOM 618 O O . THR A 1 79 ? -12.416 22.098 17.296 1.00 60.66 79 THR A O 1
ATOM 621 N N . PRO A 1 80 ? -10.673 23.501 17.387 1.00 57.22 80 PRO A N 1
ATOM 622 C CA . PRO A 1 80 ? -11.043 23.988 18.706 1.00 57.22 80 PRO A CA 1
ATOM 623 C C . PRO A 1 80 ? -12.243 24.924 18.524 1.00 57.22 80 PRO A C 1
ATOM 625 O O . PRO A 1 80 ? -12.111 26.035 18.016 1.00 57.22 80 PRO A O 1
ATOM 628 N N . ALA A 1 81 ? -13.432 24.463 18.909 1.00 54.31 81 ALA A N 1
ATOM 629 C CA . ALA A 1 81 ? -14.605 25.310 19.078 1.00 54.31 81 ALA A CA 1
ATOM 630 C C . ALA A 1 81 ? -14.297 26.358 20.163 1.00 54.31 81 ALA A C 1
ATOM 632 O O . ALA A 1 81 ? -1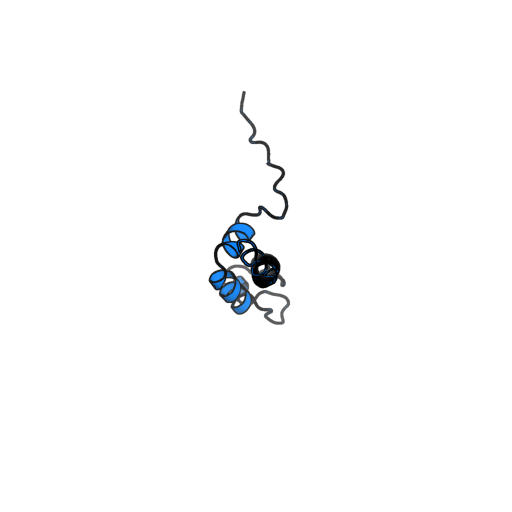4.473 26.109 21.352 1.00 54.31 81 ALA A O 1
ATOM 633 N N . GLY A 1 82 ? -13.727 27.501 19.776 1.00 54.72 82 GLY A N 1
ATOM 634 C CA . GLY A 1 82 ? -13.177 28.445 20.749 1.00 54.72 82 GLY A CA 1
ATOM 635 C C . GLY A 1 82 ? -12.778 29.807 20.193 1.00 54.72 82 GLY A C 1
ATOM 636 O O . GLY A 1 82 ? -11.853 30.421 20.715 1.00 54.72 82 GLY A O 1
ATOM 637 N N . SER A 1 83 ? -13.432 30.309 19.141 1.00 55.84 83 SER A N 1
ATOM 638 C CA . SER A 1 83 ? -13.128 31.649 18.598 1.00 55.84 83 SER A CA 1
ATOM 639 C C . SER A 1 83 ? -14.361 32.522 18.334 1.00 55.84 83 SER A C 1
ATOM 641 O O . SER A 1 83 ? -14.285 33.471 17.563 1.00 55.84 83 SER A O 1
ATOM 643 N N . GLU A 1 84 ? -15.484 32.260 19.011 1.00 54.12 84 GLU A N 1
ATOM 644 C CA . GLU A 1 84 ? -16.697 33.100 18.927 1.00 54.12 84 GLU A CA 1
ATOM 645 C C . GLU A 1 84 ? -16.895 34.050 20.128 1.00 54.12 84 GLU A C 1
ATOM 647 O O . GLU A 1 84 ? -17.753 34.930 20.102 1.00 54.12 84 GLU A O 1
ATOM 652 N N . ALA A 1 85 ? -16.067 33.957 21.176 1.00 52.84 85 ALA A N 1
ATOM 653 C CA . ALA A 1 85 ? -16.278 34.691 22.432 1.00 52.84 85 ALA A CA 1
ATOM 654 C C . ALA A 1 85 ? -15.518 36.032 22.573 1.00 52.84 85 ALA A C 1
ATOM 656 O O . ALA A 1 85 ? -15.551 36.640 23.642 1.00 52.84 85 ALA A O 1
ATOM 657 N N . VAL A 1 86 ? -14.869 36.551 21.521 1.00 57.16 86 VAL A N 1
ATOM 658 C CA . VAL A 1 86 ? -14.173 37.862 21.553 1.00 57.16 86 VAL A CA 1
ATOM 659 C C . VAL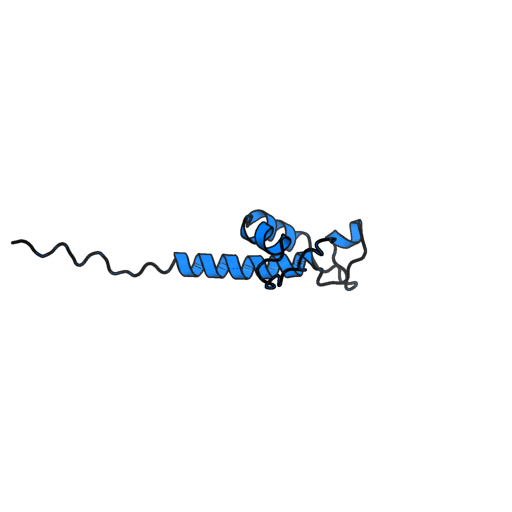 A 1 86 ? -14.792 38.833 20.546 1.00 57.16 86 VAL A C 1
ATOM 661 O O . VAL A 1 86 ? -14.131 39.400 19.691 1.00 57.16 86 VAL A O 1
ATOM 664 N N . ARG A 1 87 ? -16.109 39.044 20.616 1.00 58.66 87 ARG A N 1
ATOM 665 C CA . ARG A 1 87 ? -16.739 40.243 20.021 1.00 58.66 87 ARG A CA 1
ATOM 666 C C . ARG A 1 87 ? -17.891 40.819 20.853 1.00 58.66 87 ARG A C 1
ATOM 668 O O . ARG A 1 87 ? -18.656 41.641 20.373 1.00 58.66 87 ARG A O 1
ATOM 675 N N . ARG A 1 88 ? -17.971 40.460 22.143 1.00 61.47 88 ARG A N 1
ATOM 676 C CA . ARG A 1 88 ? -18.824 41.125 23.149 1.00 61.47 88 ARG A CA 1
ATOM 677 C C . ARG A 1 88 ? -18.002 41.963 24.132 1.00 61.47 88 ARG A C 1
ATOM 679 O O . ARG A 1 88 ? -18.142 41.823 25.339 1.00 61.47 88 ARG A O 1
ATOM 686 N N . ARG A 1 89 ? -17.122 42.831 23.634 1.00 59.44 89 ARG A N 1
ATOM 687 C CA . ARG A 1 89 ? -16.595 43.963 24.415 1.00 59.44 89 ARG A CA 1
ATOM 688 C C . ARG A 1 89 ? -16.331 45.134 23.486 1.00 59.44 89 ARG A C 1
ATOM 690 O O . ARG A 1 89 ? -15.230 45.279 22.973 1.00 59.44 89 ARG A O 1
ATOM 697 N N . ARG A 1 90 ? -17.368 45.936 23.288 1.00 53.75 90 ARG A N 1
ATOM 698 C CA . ARG A 1 90 ? -17.330 47.402 23.275 1.00 53.75 90 ARG A CA 1
ATOM 699 C C . ARG A 1 90 ? -18.792 47.842 23.255 1.00 53.75 90 ARG A C 1
ATOM 701 O O . ARG A 1 90 ? -19.468 47.736 22.238 1.00 53.75 90 ARG A O 1
ATOM 708 N N . ARG A 1 91 ? -19.275 48.111 24.471 1.00 54.47 91 ARG A N 1
ATOM 709 C CA . ARG A 1 91 ? -20.372 49.046 24.720 1.00 54.47 91 ARG A CA 1
ATOM 710 C C . ARG A 1 91 ? -19.996 50.406 24.150 1.00 54.47 91 ARG A C 1
ATOM 712 O O . ARG A 1 91 ? -18.772 50.672 24.109 1.00 54.47 91 ARG A O 1
#